Protein AF-A0A6H0D0R3-F1 (afdb_monomer_lite)

pLDDT: mean 87.48, std 10.13, range [51.44, 95.56]

Sequence (111 aa):
MDLAFAIPLFLLEAGWLALDAVYGYGLDVWAAQGEQWEIDAASLAYMGRLRTLLITVLVLAVLAAVSRARWTVIAHLLVALLAGGALMATQHDWDRSHAPPPGCVRYSANC

Structure (mmCIF, N/CA/C/O backbone):
data_AF-A0A6H0D0R3-F1
#
_entry.id   AF-A0A6H0D0R3-F1
#
loop_
_atom_site.group_PDB
_atom_site.id
_atom_site.type_symbol
_atom_site.label_atom_id
_atom_site.label_alt_id
_atom_site.label_comp_id
_atom_site.label_asym_id
_atom_site.label_entity_id
_atom_site.label_seq_id
_atom_site.pdbx_PDB_ins_code
_atom_site.Cartn_x
_atom_site.Cartn_y
_atom_site.Cartn_z
_atom_site.occupancy
_atom_site.B_iso_or_equiv
_atom_site.auth_seq_id
_atom_site.auth_comp_id
_atom_site.auth_asym_id
_atom_site.auth_atom_id
_atom_site.pdbx_PDB_model_num
ATOM 1 N N . MET A 1 1 ? -12.429 -6.251 24.375 1.00 62.81 1 MET A N 1
ATOM 2 C CA . MET A 1 1 ? -11.598 -7.363 23.859 1.00 62.81 1 MET A CA 1
ATOM 3 C C . MET A 1 1 ? -11.369 -7.227 22.345 1.00 62.81 1 MET A C 1
ATOM 5 O O . MET A 1 1 ? -11.226 -8.224 21.661 1.00 62.81 1 MET A O 1
ATOM 9 N N . ASP A 1 2 ? -11.287 -6.007 21.803 1.00 78.69 2 ASP A N 1
ATOM 10 C CA . ASP A 1 2 ? -11.013 -5.740 20.379 1.00 78.69 2 ASP A CA 1
ATOM 11 C C . ASP A 1 2 ? -9.513 -5.567 20.087 1.00 78.69 2 ASP A C 1
ATOM 13 O O . ASP A 1 2 ? -9.053 -5.856 18.988 1.00 78.69 2 ASP A O 1
ATOM 17 N N . LEU A 1 3 ? -8.724 -5.188 21.098 1.00 79.56 3 LEU A N 1
ATOM 18 C CA . LEU A 1 3 ? -7.270 -5.035 20.983 1.00 79.56 3 LEU A CA 1
ATOM 19 C C . LEU A 1 3 ? -6.555 -6.336 20.569 1.00 79.56 3 LEU A C 1
ATOM 21 O O . LEU A 1 3 ? -5.616 -6.297 19.779 1.00 79.56 3 LEU A O 1
ATOM 25 N N . ALA A 1 4 ? -7.028 -7.485 21.065 1.00 86.69 4 ALA A N 1
ATOM 26 C CA . ALA A 1 4 ? -6.465 -8.797 20.741 1.00 86.69 4 ALA A CA 1
ATOM 27 C C . ALA A 1 4 ? -6.631 -9.168 19.259 1.00 86.69 4 ALA A C 1
ATOM 29 O O . ALA A 1 4 ? -5.829 -9.934 18.743 1.00 86.69 4 ALA A O 1
ATOM 30 N N . PHE A 1 5 ? -7.636 -8.606 18.580 1.00 83.00 5 PHE A N 1
ATOM 31 C CA . PHE A 1 5 ? -7.824 -8.751 17.136 1.00 83.00 5 PHE A CA 1
ATOM 32 C C . PHE A 1 5 ? -7.134 -7.630 16.354 1.00 83.00 5 PHE A C 1
ATOM 34 O O . PHE A 1 5 ? -6.593 -7.884 15.284 1.00 83.00 5 PHE A O 1
ATOM 41 N N . ALA A 1 6 ? -7.089 -6.410 16.898 1.00 84.31 6 ALA A N 1
ATOM 42 C CA . ALA A 1 6 ? -6.473 -5.257 16.243 1.00 84.31 6 ALA A CA 1
ATOM 43 C C . ALA A 1 6 ? -4.977 -5.463 15.951 1.00 84.31 6 ALA A C 1
ATOM 45 O O . ALA A 1 6 ? -4.525 -5.147 14.856 1.00 84.31 6 ALA A O 1
ATOM 46 N N . ILE A 1 7 ? -4.220 -6.017 16.906 1.00 86.69 7 ILE A N 1
ATOM 47 C CA . ILE A 1 7 ? -2.778 -6.266 16.745 1.00 86.69 7 ILE A CA 1
ATOM 48 C C . ILE A 1 7 ? -2.486 -7.271 15.615 1.00 86.69 7 ILE A C 1
ATOM 50 O O . ILE A 1 7 ? -1.730 -6.920 14.710 1.00 86.69 7 ILE A O 1
ATOM 54 N N . PRO A 1 8 ? -3.047 -8.498 15.608 1.00 90.31 8 PRO A N 1
ATOM 55 C CA . PRO A 1 8 ? -2.775 -9.448 14.535 1.00 90.31 8 PRO A CA 1
ATOM 56 C C . PRO A 1 8 ? -3.311 -8.975 13.183 1.00 90.31 8 PRO A C 1
ATOM 58 O O . PRO A 1 8 ? -2.641 -9.211 12.185 1.00 90.31 8 PRO A O 1
ATOM 61 N N . LEU A 1 9 ? -4.452 -8.272 13.131 1.00 88.06 9 LEU A N 1
ATOM 62 C CA . LEU A 1 9 ? -4.948 -7.666 11.886 1.00 88.06 9 LEU A CA 1
ATOM 63 C C . LEU A 1 9 ? -3.966 -6.631 11.340 1.00 88.06 9 LEU A C 1
ATOM 65 O O . LEU A 1 9 ? -3.592 -6.707 10.176 1.00 88.06 9 LEU A O 1
ATOM 69 N N . PHE A 1 10 ? -3.491 -5.723 12.194 1.00 89.19 10 PHE A N 1
ATOM 70 C CA . PHE A 1 10 ? -2.492 -4.733 11.808 1.00 89.19 10 PHE A CA 1
ATOM 71 C C . PHE A 1 10 ? -1.222 -5.394 11.261 1.00 89.19 10 PHE A C 1
ATOM 73 O O . PHE A 1 10 ? -0.738 -5.017 10.197 1.00 89.19 10 PHE A O 1
ATOM 80 N N . LEU A 1 11 ? -0.692 -6.398 11.967 1.00 92.94 11 LEU A N 1
ATOM 81 C CA . LEU A 1 11 ? 0.516 -7.110 11.546 1.00 92.94 11 LEU A CA 1
ATOM 82 C C . LEU A 1 11 ? 0.309 -7.889 10.245 1.00 92.94 11 LEU A C 1
ATOM 84 O O . LEU A 1 11 ? 1.210 -7.912 9.411 1.00 92.94 11 LEU A O 1
ATOM 88 N N . LEU A 1 12 ? -0.858 -8.508 10.062 1.0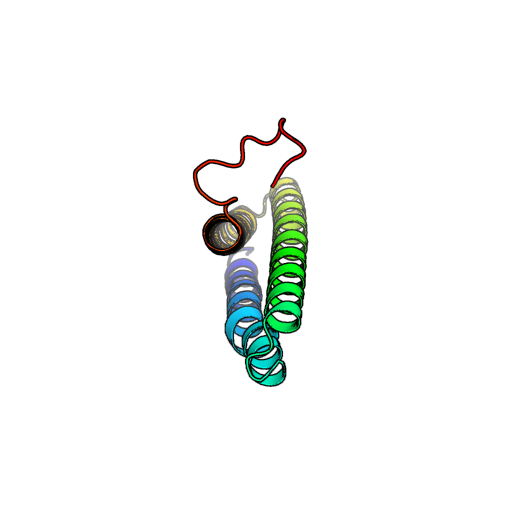0 93.06 12 LEU A N 1
ATOM 89 C CA . LEU A 1 12 ? -1.201 -9.228 8.840 1.00 93.06 12 LEU A CA 1
ATOM 90 C C . LEU A 1 12 ? -1.269 -8.274 7.643 1.00 93.06 12 LEU A C 1
ATOM 92 O O . LEU A 1 12 ? -0.660 -8.548 6.615 1.00 93.06 12 LEU A O 1
ATOM 96 N N . GLU A 1 13 ? -1.970 -7.147 7.780 1.00 89.56 13 GLU A N 1
ATOM 97 C CA . GLU A 1 13 ? -2.136 -6.166 6.704 1.00 89.56 13 GLU A CA 1
ATOM 98 C C . GLU A 1 13 ? -0.817 -5.454 6.367 1.00 89.56 13 GLU A C 1
ATOM 100 O O . GLU A 1 13 ? -0.437 -5.365 5.199 1.00 89.56 13 GLU A O 1
ATOM 105 N N . ALA A 1 14 ? -0.082 -4.987 7.382 1.00 88.25 14 ALA A N 1
ATOM 106 C CA . ALA A 1 14 ? 1.217 -4.346 7.187 1.00 88.25 14 ALA A CA 1
ATOM 107 C C . ALA A 1 14 ? 2.265 -5.334 6.652 1.00 88.25 14 ALA A C 1
ATOM 109 O O . ALA A 1 14 ?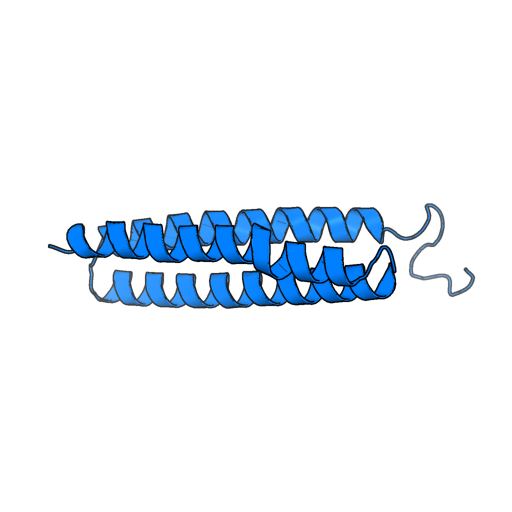 3.058 -4.990 5.776 1.00 88.25 14 ALA A O 1
ATOM 110 N N . GLY A 1 15 ? 2.248 -6.573 7.149 1.00 93.19 15 GLY A N 1
ATOM 111 C CA . GLY A 1 15 ? 3.097 -7.651 6.659 1.00 93.19 15 GLY A CA 1
ATOM 112 C C . GLY A 1 15 ? 2.801 -7.984 5.201 1.00 93.19 15 GLY A C 1
ATOM 113 O O . GLY A 1 15 ? 3.728 -8.074 4.404 1.00 93.19 15 GLY A O 1
ATOM 114 N N . TRP A 1 16 ? 1.524 -8.092 4.825 1.00 93.31 16 TRP A N 1
ATOM 115 C CA . TRP A 1 16 ? 1.119 -8.301 3.436 1.00 93.31 16 TRP A CA 1
ATOM 116 C C . TRP A 1 16 ? 1.600 -7.171 2.521 1.00 93.31 16 TRP A C 1
ATOM 118 O O . TRP A 1 16 ? 2.193 -7.452 1.485 1.00 93.31 16 TRP A O 1
ATOM 128 N N . LEU A 1 17 ? 1.419 -5.907 2.924 1.00 91.12 17 LEU A N 1
ATOM 129 C CA . LEU A 1 17 ? 1.933 -4.747 2.187 1.00 91.12 17 LEU A CA 1
ATOM 130 C C . LEU A 1 17 ? 3.446 -4.834 1.957 1.00 91.12 17 LEU A C 1
ATOM 132 O O . LEU A 1 17 ? 3.916 -4.626 0.841 1.00 91.12 17 LEU A O 1
ATOM 136 N N . ALA A 1 18 ? 4.207 -5.159 3.002 1.00 91.81 18 ALA A N 1
ATOM 137 C CA . ALA A 1 18 ? 5.655 -5.291 2.900 1.00 91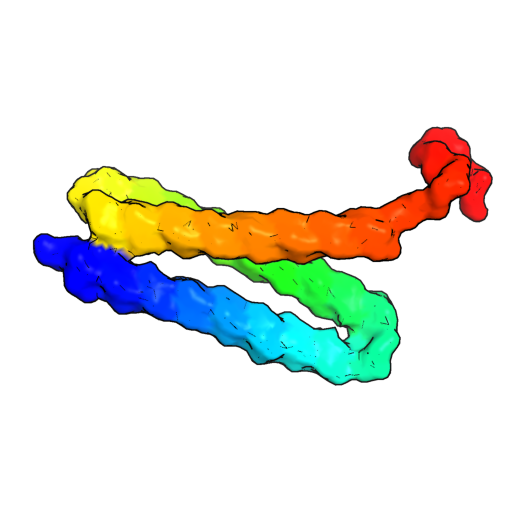.81 18 ALA A CA 1
ATOM 138 C C . ALA A 1 18 ? 6.064 -6.454 1.980 1.00 91.81 18 ALA A C 1
ATOM 140 O O . ALA A 1 18 ? 6.985 -6.312 1.177 1.00 91.81 18 ALA A O 1
ATOM 141 N N . LEU A 1 19 ? 5.373 -7.594 2.072 1.00 93.31 19 LEU A N 1
ATOM 142 C CA . LEU A 1 19 ? 5.639 -8.756 1.228 1.00 93.31 19 LEU A CA 1
ATOM 143 C C . LEU A 1 19 ? 5.289 -8.493 -0.241 1.00 93.31 19 LEU A C 1
ATOM 145 O O . LEU A 1 19 ? 6.080 -8.852 -1.106 1.00 93.31 19 LEU A O 1
ATOM 149 N N . ASP A 1 20 ? 4.161 -7.844 -0.537 1.00 92.44 20 ASP A N 1
ATOM 150 C CA . ASP A 1 20 ? 3.790 -7.487 -1.914 1.00 92.44 20 ASP A CA 1
ATOM 151 C C . ASP A 1 20 ? 4.783 -6.486 -2.518 1.00 92.44 20 ASP A C 1
ATOM 153 O O . ASP A 1 20 ? 5.175 -6.636 -3.672 1.00 92.44 20 ASP A O 1
ATOM 157 N N . ALA A 1 21 ? 5.266 -5.520 -1.732 1.00 90.00 21 ALA A N 1
ATOM 158 C CA . ALA A 1 21 ? 6.276 -4.569 -2.185 1.00 90.00 21 ALA A CA 1
ATOM 159 C C . ALA A 1 21 ? 7.619 -5.249 -2.509 1.00 90.00 21 ALA A C 1
ATOM 161 O O . ALA A 1 21 ? 8.203 -5.013 -3.566 1.00 90.00 21 ALA A O 1
ATOM 162 N N . VAL A 1 22 ? 8.122 -6.091 -1.599 1.00 92.19 22 VAL A N 1
ATOM 163 C CA . VAL A 1 22 ? 9.454 -6.705 -1.732 1.00 92.19 22 VAL A CA 1
ATOM 164 C C . VAL A 1 22 ? 9.444 -7.870 -2.713 1.00 92.19 22 VAL A C 1
ATOM 166 O O . VAL A 1 22 ? 10.341 -7.977 -3.543 1.00 92.19 22 VAL A O 1
ATOM 169 N N . TYR A 1 23 ? 8.453 -8.752 -2.610 1.00 91.44 23 TYR A N 1
ATOM 170 C CA . TYR A 1 23 ? 8.401 -9.977 -3.399 1.00 91.44 23 TYR A CA 1
ATOM 171 C C . TYR A 1 23 ? 7.487 -9.848 -4.606 1.00 91.44 23 TYR A C 1
ATOM 173 O O . TYR A 1 23 ? 7.899 -10.247 -5.680 1.00 91.44 23 TYR A O 1
ATOM 181 N N . GLY A 1 24 ? 6.282 -9.293 -4.476 1.00 90.19 24 GLY A N 1
ATOM 182 C CA . GLY A 1 24 ? 5.371 -9.161 -5.619 1.00 90.19 24 GLY A CA 1
ATOM 183 C C . GLY A 1 24 ? 5.958 -8.237 -6.683 1.00 90.19 24 GLY A C 1
ATOM 184 O O . GLY A 1 24 ? 6.425 -8.679 -7.728 1.00 90.19 24 GLY A O 1
ATOM 185 N N . TYR A 1 25 ? 6.014 -6.947 -6.365 1.00 91.31 25 TYR A N 1
ATOM 186 C CA . TYR A 1 25 ? 6.577 -5.940 -7.259 1.00 91.31 25 TYR A CA 1
ATOM 187 C C . TYR A 1 25 ? 8.064 -6.182 -7.552 1.00 91.31 25 TYR A C 1
ATOM 189 O O . TYR A 1 25 ? 8.494 -6.072 -8.697 1.00 91.31 25 TYR A O 1
ATOM 197 N N . GLY A 1 26 ? 8.852 -6.563 -6.542 1.00 91.00 26 GLY A N 1
ATOM 198 C CA . GLY A 1 26 ? 10.276 -6.834 -6.736 1.00 91.00 26 GLY A CA 1
ATOM 199 C C . GLY A 1 26 ? 10.556 -7.972 -7.722 1.00 91.00 26 GLY A C 1
ATOM 200 O O . GLY A 1 26 ? 11.449 -7.829 -8.556 1.00 91.00 26 GLY A O 1
ATOM 201 N N . LEU A 1 27 ? 9.799 -9.078 -7.671 1.00 93.75 27 LEU A N 1
ATOM 202 C CA . LEU A 1 27 ? 9.962 -10.177 -8.629 1.00 93.75 27 LEU A CA 1
ATOM 203 C C . LEU A 1 27 ? 9.480 -9.789 -10.027 1.00 93.75 27 LEU A C 1
ATOM 205 O O . LEU A 1 27 ? 10.155 -10.149 -10.987 1.00 93.75 27 LEU A O 1
ATOM 209 N N . ASP A 1 28 ? 8.385 -9.031 -10.143 1.00 92.44 28 ASP A N 1
ATOM 210 C CA . ASP A 1 28 ? 7.894 -8.527 -11.434 1.00 92.44 28 ASP A CA 1
ATOM 211 C C . ASP A 1 28 ? 8.965 -7.649 -12.122 1.00 92.44 28 ASP A C 1
ATOM 213 O O . ASP A 1 28 ? 9.271 -7.828 -13.299 1.00 92.44 28 ASP A O 1
ATOM 217 N N . VAL A 1 29 ? 9.623 -6.758 -11.369 1.00 91.94 29 VAL A N 1
ATOM 218 C CA . VAL A 1 29 ? 10.714 -5.905 -11.882 1.00 91.94 29 VAL A CA 1
ATOM 219 C C . VAL A 1 29 ? 11.971 -6.711 -12.225 1.00 91.94 29 VAL A C 1
ATOM 221 O O . VAL A 1 29 ? 12.627 -6.435 -13.228 1.00 91.94 29 VAL A O 1
ATOM 224 N N . TRP A 1 30 ? 12.324 -7.715 -11.416 1.00 92.06 30 TRP A N 1
ATOM 225 C CA . TRP A 1 30 ? 13.437 -8.619 -11.727 1.00 92.06 30 TRP A CA 1
ATOM 226 C C . TRP A 1 30 ? 13.174 -9.436 -12.998 1.00 92.06 30 TRP A C 1
ATOM 228 O O . TRP A 1 30 ? 14.088 -9.627 -13.802 1.00 92.06 30 TRP A O 1
ATOM 238 N N . ALA A 1 31 ? 11.939 -9.908 -13.183 1.00 92.25 31 ALA A N 1
ATOM 239 C CA . ALA A 1 31 ? 11.526 -10.697 -14.339 1.00 92.25 31 ALA A CA 1
ATOM 240 C C . ALA A 1 31 ? 11.565 -9.890 -15.642 1.00 92.25 31 ALA A C 1
ATOM 242 O O . ALA A 1 31 ? 11.933 -10.450 -16.674 1.00 92.25 31 ALA A O 1
ATOM 243 N N . ALA A 1 32 ? 11.296 -8.583 -15.567 1.00 91.44 32 ALA A N 1
ATOM 244 C CA . ALA A 1 32 ? 11.384 -7.664 -16.697 1.00 91.44 32 ALA A CA 1
ATOM 245 C C . ALA A 1 32 ? 12.810 -7.504 -17.263 1.00 91.44 32 ALA A C 1
ATOM 247 O O . ALA A 1 32 ? 12.986 -6.914 -18.321 1.00 91.44 32 ALA A O 1
ATOM 248 N N . GLN A 1 33 ? 13.856 -7.982 -16.570 1.00 91.69 33 GLN A N 1
ATOM 249 C CA . GLN A 1 33 ? 15.252 -7.991 -17.048 1.00 91.69 33 GLN A CA 1
ATOM 250 C C . GLN A 1 33 ? 15.781 -6.636 -17.578 1.00 91.69 33 GLN A C 1
ATOM 252 O O . GLN A 1 33 ? 16.723 -6.594 -18.368 1.00 91.69 33 GLN A O 1
ATOM 257 N N . GLY A 1 34 ? 15.218 -5.516 -17.113 1.00 89.31 34 GLY A N 1
ATOM 258 C CA . GLY A 1 34 ? 15.586 -4.165 -17.557 1.00 89.31 34 GLY A CA 1
ATOM 259 C C . GLY A 1 34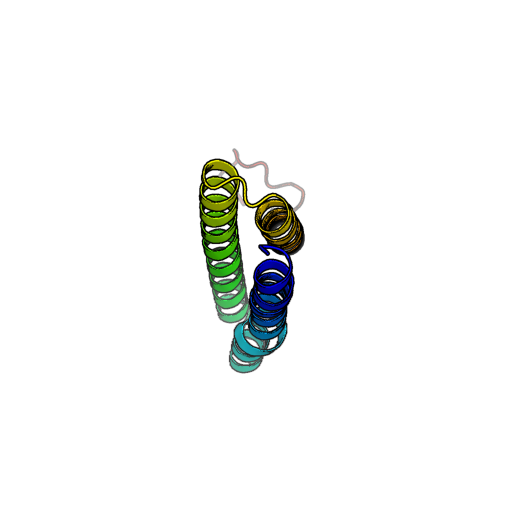 ? 14.764 -3.618 -18.730 1.00 89.31 34 GLY A C 1
ATOM 260 O O . GLY A 1 34 ? 15.048 -2.517 -19.199 1.00 89.31 34 GLY A O 1
ATOM 261 N N . GLU A 1 35 ? 13.755 -4.345 -19.209 1.00 92.94 35 GLU A N 1
ATOM 262 C CA . GLU A 1 35 ? 12.869 -3.899 -20.279 1.00 92.94 35 GLU A CA 1
ATOM 263 C C . GLU A 1 35 ? 11.833 -2.891 -19.747 1.00 92.94 35 GLU A C 1
ATOM 265 O O . GLU A 1 35 ? 10.951 -3.216 -18.951 1.00 92.94 35 GLU A O 1
ATOM 270 N N . GLN A 1 36 ? 11.963 -1.629 -20.174 1.00 88.19 36 GLN A N 1
ATOM 271 C CA . GLN A 1 36 ? 11.277 -0.499 -19.535 1.00 88.19 36 GLN A CA 1
ATOM 272 C C . GLN A 1 36 ? 9.747 -0.604 -19.577 1.00 88.19 36 GLN A C 1
ATOM 274 O O . GLN A 1 36 ? 9.101 -0.347 -18.569 1.00 88.19 36 GLN A O 1
ATOM 279 N N . TRP A 1 37 ? 9.155 -1.026 -20.700 1.00 89.38 37 TRP A N 1
ATOM 280 C CA . TRP A 1 37 ? 7.693 -1.124 -20.805 1.00 89.38 37 TRP A CA 1
ATOM 281 C C . TRP A 1 37 ? 7.104 -2.204 -19.884 1.00 89.38 37 TRP A C 1
ATOM 283 O O . TRP A 1 37 ? 5.958 -2.084 -19.449 1.00 89.38 37 TRP A O 1
ATOM 293 N N . GLU A 1 38 ? 7.874 -3.250 -19.574 1.00 90.38 38 GLU A N 1
ATOM 294 C CA . GLU A 1 38 ? 7.453 -4.326 -18.677 1.00 90.38 38 GLU A CA 1
ATOM 295 C C . GLU A 1 38 ? 7.600 -3.895 -17.208 1.00 90.38 38 GLU A C 1
ATOM 297 O O . GLU A 1 38 ? 6.696 -4.128 -16.404 1.00 90.38 38 GLU A O 1
ATOM 302 N N . ILE A 1 39 ? 8.661 -3.146 -16.877 1.00 90.75 39 ILE A N 1
ATOM 303 C CA . ILE A 1 39 ? 8.816 -2.465 -15.577 1.00 90.75 39 ILE A CA 1
ATOM 304 C C . ILE A 1 39 ? 7.663 -1.479 -15.344 1.00 90.75 39 ILE A C 1
ATOM 306 O O . ILE A 1 39 ? 7.069 -1.432 -14.262 1.00 90.75 39 ILE A O 1
ATOM 310 N N . ASP A 1 40 ? 7.303 -0.719 -16.374 1.00 91.44 40 ASP A N 1
ATOM 311 C CA . ASP A 1 40 ? 6.218 0.248 -16.316 1.00 91.44 40 ASP A CA 1
ATOM 312 C C . ASP A 1 40 ? 4.869 -0.447 -16.064 1.00 91.44 40 ASP A C 1
ATOM 314 O O . ASP A 1 40 ? 4.103 -0.036 -15.184 1.00 91.44 40 ASP A O 1
ATOM 318 N N . ALA A 1 41 ? 4.603 -1.562 -16.752 1.00 92.62 41 ALA A N 1
ATOM 319 C CA . ALA A 1 41 ? 3.423 -2.390 -16.518 1.00 92.62 41 ALA A CA 1
ATOM 320 C C . ALA A 1 41 ? 3.384 -2.970 -15.091 1.00 92.62 41 ALA A C 1
ATOM 322 O O . ALA A 1 41 ? 2.330 -2.938 -14.444 1.00 92.62 41 ALA A O 1
ATOM 323 N N . ALA A 1 42 ? 4.522 -3.441 -14.571 1.00 92.56 42 ALA A N 1
ATOM 324 C CA . ALA A 1 42 ? 4.644 -3.932 -13.200 1.00 92.56 42 ALA A CA 1
ATOM 325 C C . ALA A 1 42 ? 4.331 -2.836 -12.168 1.00 92.56 42 ALA A C 1
ATOM 327 O O . ALA A 1 42 ? 3.596 -3.072 -11.205 1.00 92.56 42 ALA A O 1
ATOM 328 N N . SER A 1 43 ? 4.822 -1.612 -12.388 1.00 91.12 43 SER A N 1
ATOM 329 C CA . SER A 1 43 ? 4.562 -0.478 -11.493 1.00 91.12 43 SER A CA 1
ATOM 330 C C . SER A 1 43 ? 3.083 -0.070 -11.480 1.00 91.12 43 SER A C 1
ATOM 332 O O . SER A 1 43 ? 2.509 0.157 -10.412 1.00 91.12 43 SER A O 1
ATOM 334 N N . LEU A 1 44 ? 2.420 -0.073 -12.642 1.00 93.12 44 LEU A N 1
ATOM 335 C CA . LEU A 1 44 ? 0.983 0.181 -12.767 1.00 93.12 44 LEU A CA 1
ATOM 336 C C . LEU A 1 44 ? 0.151 -0.900 -12.073 1.00 93.12 44 LEU A C 1
ATOM 338 O O . LEU A 1 44 ? -0.807 -0.582 -11.361 1.00 93.12 44 LEU A O 1
ATOM 342 N N . ALA A 1 45 ? 0.531 -2.170 -12.226 1.00 94.06 45 ALA A N 1
ATOM 343 C CA . ALA A 1 45 ? -0.119 -3.279 -11.537 1.00 94.06 45 ALA A CA 1
ATOM 344 C C . ALA A 1 45 ? 0.025 -3.156 -10.011 1.00 94.06 45 ALA A C 1
ATOM 346 O O . ALA A 1 45 ? -0.962 -3.309 -9.285 1.00 94.06 45 ALA A O 1
ATOM 347 N N . TYR A 1 46 ? 1.219 -2.812 -9.524 1.00 92.94 46 TYR A N 1
ATOM 348 C CA . TYR A 1 46 ? 1.482 -2.587 -8.104 1.00 92.94 46 TYR A CA 1
ATOM 349 C C . TYR A 1 46 ? 0.679 -1.404 -7.538 1.00 92.94 46 TYR A C 1
ATOM 351 O O . TYR A 1 46 ? -0.005 -1.556 -6.523 1.00 92.94 46 TYR A O 1
ATOM 359 N N . MET A 1 47 ? 0.646 -0.257 -8.228 1.00 94.00 47 MET A N 1
ATOM 360 C CA . MET A 1 47 ? -0.209 0.881 -7.854 1.00 94.00 47 MET A CA 1
ATOM 361 C C . MET A 1 47 ? -1.697 0.488 -7.804 1.00 94.00 47 MET A C 1
ATOM 363 O O . MET A 1 47 ? -2.425 0.886 -6.890 1.00 94.00 47 MET A O 1
ATOM 367 N N . GLY A 1 48 ? -2.157 -0.340 -8.748 1.00 94.44 48 GLY A N 1
ATOM 368 C CA . GLY A 1 48 ? -3.513 -0.894 -8.755 1.00 94.44 48 GLY A CA 1
ATOM 369 C C . GLY A 1 48 ? -3.818 -1.772 -7.534 1.00 94.44 48 GLY A C 1
ATOM 370 O O . GLY A 1 48 ? -4.883 -1.629 -6.917 1.00 94.44 48 GLY A O 1
ATOM 371 N N . ARG A 1 49 ? -2.878 -2.639 -7.133 1.00 93.50 49 ARG A N 1
ATOM 372 C CA . ARG A 1 49 ? -2.991 -3.462 -5.916 1.00 93.50 49 ARG A CA 1
ATOM 373 C C . ARG A 1 49 ? -3.022 -2.604 -4.653 1.00 93.50 49 ARG A C 1
ATOM 375 O O . ARG A 1 49 ? -3.936 -2.771 -3.843 1.00 93.50 49 ARG A O 1
ATOM 382 N N . LEU A 1 50 ? -2.117 -1.629 -4.525 1.00 94.00 50 LEU A N 1
ATOM 383 C CA . LEU A 1 50 ? -2.095 -0.676 -3.408 1.00 94.00 50 LEU A CA 1
ATOM 384 C C . LEU A 1 50 ? -3.416 0.087 -3.278 1.00 94.00 50 LEU A C 1
ATOM 386 O O . LEU A 1 50 ? -3.963 0.207 -2.181 1.00 94.00 50 LEU A O 1
ATOM 390 N N . ARG A 1 51 ? -3.975 0.558 -4.399 1.00 94.81 51 ARG A N 1
ATOM 391 C CA . ARG A 1 51 ? -5.271 1.245 -4.416 1.00 94.81 51 ARG A CA 1
ATOM 392 C C . ARG A 1 51 ? -6.411 0.334 -3.962 1.00 94.81 51 ARG A C 1
ATOM 394 O O . ARG A 1 51 ? -7.263 0.762 -3.186 1.00 94.81 51 ARG A O 1
ATOM 401 N N . THR A 1 52 ? -6.429 -0.911 -4.432 1.00 94.44 52 THR A N 1
ATOM 402 C CA . THR A 1 52 ? -7.449 -1.903 -4.055 1.00 94.44 52 THR A CA 1
ATOM 403 C C . THR A 1 52 ? -7.382 -2.221 -2.562 1.00 94.44 52 THR A C 1
ATOM 405 O O . THR A 1 52 ? -8.412 -2.243 -1.883 1.00 94.44 52 THR A O 1
ATOM 408 N N . LEU A 1 53 ? -6.172 -2.395 -2.028 1.00 91.31 53 LEU A N 1
ATOM 409 C CA . LEU A 1 53 ? -5.944 -2.611 -0.603 1.00 91.31 53 LEU A CA 1
ATOM 410 C C . LEU A 1 53 ? -6.382 -1.399 0.222 1.00 91.31 53 LEU A C 1
ATOM 412 O O . LEU A 1 53 ? -7.125 -1.569 1.183 1.00 91.31 53 LEU A O 1
ATOM 416 N N . LEU A 1 54 ? -6.010 -0.180 -0.180 1.00 92.38 54 LEU A N 1
ATOM 417 C CA . LEU A 1 54 ? -6.426 1.048 0.500 1.00 92.38 54 LEU A CA 1
ATOM 418 C C . LEU A 1 54 ? -7.954 1.150 0.604 1.00 92.38 54 LEU A C 1
ATOM 420 O O . LEU A 1 54 ? -8.482 1.401 1.686 1.00 92.38 54 LEU A O 1
ATOM 424 N N . ILE A 1 55 ? -8.672 0.914 -0.499 1.00 94.75 55 ILE A N 1
ATOM 425 C CA . ILE A 1 55 ? -10.142 0.917 -0.508 1.00 94.75 55 ILE A CA 1
ATOM 426 C C . ILE A 1 55 ? -10.685 -0.147 0.453 1.00 94.75 55 ILE A C 1
ATOM 428 O O . ILE A 1 55 ? -11.577 0.139 1.250 1.00 94.75 55 ILE A O 1
ATOM 432 N N . THR A 1 56 ? -10.126 -1.357 0.413 1.00 93.62 56 THR A N 1
ATOM 433 C CA . THR A 1 56 ? -10.557 -2.481 1.256 1.00 93.62 56 THR A CA 1
ATOM 434 C C . THR A 1 56 ? -10.388 -2.165 2.743 1.00 93.62 56 THR A C 1
ATOM 436 O O . THR A 1 56 ? -11.330 -2.314 3.520 1.00 93.62 56 THR A O 1
ATOM 439 N N . VAL A 1 57 ? -9.222 -1.651 3.139 1.00 92.12 57 VAL A N 1
ATOM 440 C CA . VAL A 1 57 ? -8.909 -1.291 4.530 1.00 92.12 57 VAL A CA 1
ATOM 441 C C . VAL A 1 57 ? -9.796 -0.145 5.022 1.00 92.12 57 VAL A C 1
ATOM 443 O O . VAL A 1 57 ? -10.264 -0.176 6.158 1.00 92.12 57 VAL A O 1
ATOM 446 N N . LEU A 1 58 ? -10.107 0.840 4.174 1.00 93.69 58 LEU A N 1
ATOM 447 C CA . LEU A 1 58 ? -11.052 1.904 4.527 1.00 93.69 58 LEU A CA 1
ATOM 448 C C . LEU A 1 58 ? -12.467 1.360 4.766 1.00 93.69 58 LEU A C 1
ATOM 450 O O . LEU A 1 58 ? -13.124 1.771 5.723 1.00 93.69 58 LEU A O 1
ATOM 454 N N . VAL A 1 59 ? -12.929 0.407 3.952 1.00 94.69 59 VAL A N 1
ATOM 455 C CA . VAL A 1 59 ? -14.219 -0.268 4.175 1.00 94.69 59 VAL A CA 1
ATOM 456 C C . VAL A 1 59 ? -14.214 -1.018 5.510 1.00 94.69 59 VAL A C 1
ATOM 458 O O . VAL A 1 59 ? -15.160 -0.882 6.289 1.00 94.69 59 VAL A O 1
ATOM 461 N N . LEU A 1 60 ? -13.140 -1.750 5.824 1.00 90.31 60 LEU A N 1
ATOM 462 C CA . LEU A 1 60 ? -12.994 -2.437 7.111 1.00 90.31 60 LEU A CA 1
ATOM 463 C C . LEU A 1 60 ? -12.957 -1.457 8.291 1.00 90.31 60 LEU A C 1
ATOM 465 O O . LEU A 1 60 ? -13.597 -1.708 9.311 1.00 90.31 60 LEU A O 1
ATOM 469 N N . ALA A 1 61 ? -12.292 -0.309 8.144 1.00 90.81 61 ALA A N 1
ATOM 470 C CA . ALA A 1 61 ? -12.283 0.748 9.152 1.00 90.81 61 ALA A CA 1
ATOM 471 C C . ALA A 1 61 ? -13.695 1.291 9.428 1.00 90.81 61 ALA A C 1
ATOM 473 O O . ALA A 1 61 ? -14.067 1.485 10.586 1.00 90.81 61 ALA A O 1
ATOM 474 N N . VAL A 1 62 ? -14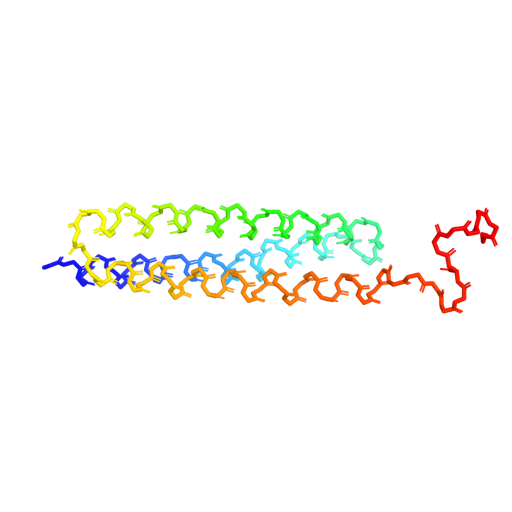.510 1.491 8.385 1.00 91.88 62 VAL A N 1
ATOM 475 C CA . VAL A 1 62 ? -15.912 1.917 8.528 1.00 91.88 62 VAL A CA 1
ATOM 476 C C . VAL A 1 62 ? -16.737 0.846 9.243 1.00 91.88 62 VAL A C 1
ATOM 478 O O . VAL A 1 62 ? -17.471 1.167 10.179 1.00 91.88 62 VAL A O 1
ATOM 481 N N . LEU A 1 63 ? -16.589 -0.427 8.870 1.00 90.25 63 LEU A N 1
ATOM 482 C CA . LEU A 1 63 ? -17.277 -1.538 9.538 1.00 90.25 63 LEU A CA 1
ATOM 483 C C . LEU A 1 63 ? -16.889 -1.640 11.022 1.00 90.25 63 LEU A C 1
ATOM 485 O O . LEU A 1 63 ? -17.758 -1.794 11.883 1.00 90.25 63 LEU A O 1
ATOM 489 N N . ALA A 1 64 ? -15.601 -1.486 11.334 1.00 88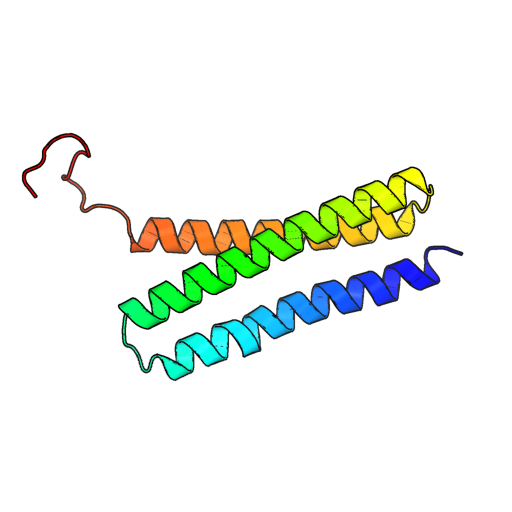.19 64 ALA A N 1
ATOM 490 C CA . ALA A 1 64 ? -15.083 -1.441 12.698 1.00 88.19 64 ALA A CA 1
ATOM 491 C C . ALA A 1 64 ? -15.623 -0.241 13.500 1.00 88.19 64 ALA A C 1
ATOM 493 O O . ALA A 1 64 ? -15.899 -0.350 14.699 1.00 88.19 64 ALA A O 1
ATOM 494 N N . ALA A 1 65 ? -15.810 0.909 12.849 1.00 86.75 65 ALA A N 1
ATOM 495 C CA . ALA A 1 65 ? -16.383 2.093 13.479 1.00 86.75 65 ALA A CA 1
ATOM 496 C C . ALA A 1 65 ? -17.862 1.877 13.826 1.00 86.75 65 ALA A C 1
ATOM 498 O O . ALA A 1 65 ? -18.281 2.177 14.947 1.00 86.75 65 ALA A O 1
ATOM 499 N N . VAL A 1 66 ? -18.635 1.281 12.910 1.00 92.38 66 VAL A N 1
ATOM 500 C CA . VAL A 1 66 ? -20.043 0.914 13.141 1.00 92.38 66 VAL A CA 1
ATOM 501 C C . VAL A 1 66 ? -20.168 -0.097 14.285 1.00 92.38 66 VAL A C 1
ATOM 503 O O . VAL A 1 66 ? -21.057 0.035 15.127 1.00 92.38 66 VAL A O 1
ATOM 506 N N . SER A 1 67 ? -19.244 -1.058 14.385 1.00 87.19 67 SER A N 1
ATOM 507 C CA . SER A 1 67 ? -19.215 -2.047 15.471 1.00 87.19 67 SER A CA 1
ATOM 508 C C . SER A 1 67 ? -18.650 -1.515 16.799 1.00 87.19 67 SER A C 1
ATOM 510 O O . SER A 1 67 ? -18.589 -2.255 17.781 1.00 87.19 67 SER A O 1
ATOM 512 N N . ARG A 1 68 ? -18.274 -0.227 16.866 1.00 86.38 68 ARG A N 1
ATOM 513 C CA . ARG A 1 68 ? -17.653 0.437 18.031 1.00 86.38 68 ARG A CA 1
ATOM 514 C C . ARG A 1 68 ? -16.339 -0.213 18.493 1.00 86.38 68 ARG A C 1
ATOM 516 O O . ARG A 1 68 ? -15.941 -0.063 19.652 1.00 86.38 68 ARG A O 1
ATOM 523 N N . ALA A 1 69 ? -15.626 -0.888 17.596 1.00 86.25 69 ALA A N 1
ATOM 524 C CA . ALA A 1 69 ? -14.342 -1.524 17.870 1.00 86.25 69 ALA A CA 1
ATOM 525 C C . ALA A 1 69 ? -13.185 -0.522 17.686 1.00 86.25 69 ALA A C 1
ATOM 527 O O . ALA A 1 69 ? -12.422 -0.558 16.718 1.00 86.25 69 ALA A O 1
ATOM 528 N N . ARG A 1 70 ? -13.076 0.423 18.628 1.00 88.31 70 ARG A N 1
ATOM 529 C CA . ARG A 1 70 ? -12.177 1.590 18.543 1.00 88.31 70 ARG A CA 1
ATOM 530 C C . ARG A 1 70 ? -10.714 1.260 18.217 1.00 88.31 70 ARG A C 1
ATOM 532 O O . ARG A 1 70 ? -10.094 2.017 17.477 1.00 88.31 70 ARG A O 1
ATOM 539 N N . TRP A 1 71 ? -10.156 0.156 18.721 1.00 87.94 71 TRP A N 1
ATOM 540 C CA . TRP A 1 71 ? -8.756 -0.190 18.455 1.00 87.94 71 TRP A CA 1
ATOM 541 C C . TRP A 1 71 ? -8.559 -0.769 17.056 1.00 87.94 71 TRP A C 1
ATOM 543 O O . TRP A 1 71 ? -7.553 -0.478 16.418 1.00 87.94 71 TRP A O 1
ATOM 553 N N . THR A 1 72 ? -9.534 -1.523 16.544 1.00 88.25 72 THR A N 1
ATOM 554 C CA . THR A 1 72 ? -9.491 -2.021 15.158 1.00 88.25 72 THR A CA 1
ATOM 555 C C . THR A 1 72 ? -9.638 -0.894 14.137 1.00 88.25 72 THR A C 1
ATOM 557 O O . THR A 1 72 ? -8.974 -0.921 13.107 1.00 88.25 72 THR A O 1
ATOM 560 N N . VAL A 1 73 ? -10.407 0.157 14.457 1.00 89.31 73 VAL A N 1
ATOM 561 C CA . VAL A 1 73 ? -10.460 1.374 13.629 1.00 89.31 73 VAL A CA 1
ATOM 562 C C . VAL A 1 73 ? -9.078 2.013 13.533 1.00 89.31 73 VAL A C 1
ATOM 564 O O . VAL A 1 73 ? -8.612 2.287 12.433 1.00 89.31 73 VAL A O 1
ATOM 567 N N . ILE A 1 74 ? -8.399 2.217 14.668 1.00 91.06 74 ILE A N 1
ATOM 568 C CA . ILE A 1 74 ? -7.051 2.808 14.686 1.00 91.06 74 ILE A CA 1
ATOM 569 C C . ILE A 1 74 ? -6.073 1.944 13.880 1.00 91.06 74 ILE A C 1
ATOM 571 O O . ILE A 1 74 ? -5.316 2.486 13.080 1.00 91.06 74 ILE A O 1
ATOM 575 N N . ALA A 1 75 ? -6.116 0.619 14.046 1.00 90.81 75 ALA A N 1
ATOM 576 C CA . ALA A 1 75 ? -5.277 -0.307 13.287 1.00 90.81 75 ALA A CA 1
ATOM 577 C C . ALA A 1 75 ? -5.463 -0.142 11.768 1.00 90.81 75 ALA A C 1
ATOM 579 O O . ALA A 1 75 ? -4.487 0.100 11.061 1.00 90.81 75 ALA A O 1
ATOM 580 N N . HIS A 1 76 ? -6.703 -0.179 11.276 1.00 92.06 76 HIS A N 1
ATOM 581 C CA . HIS A 1 76 ? -6.976 -0.012 9.847 1.00 92.06 76 HIS A CA 1
ATOM 582 C C . HIS A 1 76 ? -6.634 1.393 9.342 1.00 92.06 76 HIS A C 1
ATOM 584 O O . HIS A 1 76 ? -6.144 1.536 8.228 1.00 92.06 76 HIS A O 1
ATOM 590 N N . LEU A 1 77 ? -6.812 2.445 10.148 1.00 93.38 77 LEU A N 1
ATOM 591 C CA . LEU A 1 77 ? -6.386 3.794 9.759 1.00 93.38 77 LEU A CA 1
ATOM 592 C C . LEU A 1 77 ? -4.862 3.909 9.623 1.00 93.38 77 LEU A C 1
ATOM 594 O O . LEU A 1 77 ? -4.386 4.575 8.705 1.00 93.38 77 LEU A O 1
ATOM 598 N N . LEU A 1 78 ? -4.092 3.243 10.489 1.00 94.06 78 LEU A N 1
ATOM 599 C CA . LEU A 1 78 ? -2.634 3.187 10.360 1.00 94.06 78 LEU A CA 1
ATOM 600 C C . LEU A 1 78 ? -2.213 2.439 9.090 1.00 94.06 78 LEU A C 1
ATOM 602 O O . LEU A 1 78 ? -1.333 2.904 8.370 1.00 94.06 78 LEU A O 1
ATOM 606 N N . VAL A 1 79 ? -2.868 1.321 8.773 1.00 93.31 79 VAL A N 1
ATOM 607 C CA . VAL A 1 79 ? -2.621 0.577 7.526 1.00 93.31 79 VAL A CA 1
ATOM 608 C C . VAL A 1 79 ? -3.010 1.405 6.303 1.00 93.31 79 VAL A C 1
ATOM 610 O O . VAL A 1 79 ? -2.253 1.459 5.336 1.00 93.31 79 VAL A O 1
ATOM 613 N N . ALA A 1 80 ? -4.145 2.103 6.345 1.00 94.44 80 ALA A N 1
ATOM 614 C CA . ALA A 1 80 ? -4.574 2.995 5.275 1.00 94.44 80 ALA A CA 1
ATOM 615 C C . ALA A 1 80 ? -3.564 4.131 5.052 1.00 94.44 80 ALA A C 1
ATOM 617 O O . ALA A 1 80 ? -3.278 4.478 3.908 1.00 94.44 80 ALA A O 1
ATOM 618 N N . LEU A 1 81 ? -2.972 4.671 6.123 1.00 95.44 81 LEU A N 1
ATOM 619 C CA . LEU A 1 81 ? -1.906 5.666 6.019 1.00 95.44 81 LEU A CA 1
ATOM 620 C C . LEU A 1 81 ? -0.654 5.086 5.344 1.00 95.44 81 LEU A C 1
ATOM 622 O O . LEU A 1 81 ? -0.077 5.743 4.482 1.00 95.44 81 LEU A O 1
ATOM 626 N N . LEU A 1 82 ? -0.256 3.857 5.690 1.00 94.19 82 LEU A N 1
ATOM 627 C CA . LEU A 1 82 ? 0.878 3.173 5.058 1.00 94.19 82 LEU A CA 1
ATOM 628 C C . LEU A 1 82 ? 0.626 2.912 3.567 1.00 94.19 82 LEU A C 1
ATOM 630 O O . LEU A 1 82 ? 1.449 3.284 2.733 1.00 94.19 82 LEU A O 1
ATOM 634 N N . ALA A 1 83 ? -0.524 2.327 3.224 1.00 92.94 83 ALA A N 1
ATOM 635 C CA . ALA A 1 83 ? -0.904 2.042 1.842 1.00 92.94 83 ALA A CA 1
ATOM 636 C C . ALA A 1 83 ? -1.039 3.327 1.011 1.00 92.94 83 ALA A C 1
ATOM 638 O O . ALA A 1 83 ? -0.550 3.395 -0.114 1.00 92.94 83 ALA A O 1
ATOM 639 N N . GLY A 1 84 ? -1.662 4.365 1.579 1.00 92.62 84 GLY A N 1
ATOM 640 C CA . GLY A 1 84 ? -1.793 5.675 0.948 1.00 92.62 84 GLY A CA 1
ATOM 641 C C . GLY A 1 84 ? -0.445 6.365 0.744 1.00 92.62 84 GLY A C 1
ATOM 642 O O . GLY A 1 84 ? -0.198 6.904 -0.330 1.00 92.62 84 GLY A O 1
ATOM 643 N N . GLY A 1 85 ? 0.453 6.299 1.730 1.00 94.56 85 GLY A N 1
ATOM 644 C CA . GLY A 1 85 ? 1.814 6.823 1.617 1.00 94.56 85 GLY A CA 1
ATOM 645 C C . GLY A 1 85 ? 2.631 6.107 0.541 1.00 94.56 85 GLY A C 1
ATOM 646 O O . GLY A 1 85 ? 3.269 6.765 -0.278 1.00 94.56 85 GLY A O 1
ATOM 647 N N . ALA A 1 86 ? 2.561 4.774 0.487 1.00 92.50 86 ALA A N 1
ATOM 648 C CA . ALA A 1 86 ? 3.214 3.979 -0.552 1.00 92.50 86 ALA A CA 1
ATOM 649 C C . ALA A 1 86 ? 2.658 4.293 -1.951 1.00 92.50 86 ALA A C 1
ATOM 651 O O . ALA A 1 86 ? 3.423 4.481 -2.899 1.00 92.50 86 ALA A O 1
ATOM 652 N N . LEU A 1 87 ? 1.333 4.411 -2.077 1.00 94.31 87 LEU A N 1
ATOM 653 C CA . LEU A 1 87 ? 0.683 4.771 -3.336 1.00 94.31 87 LEU A CA 1
ATOM 654 C C . LEU A 1 87 ? 1.093 6.177 -3.788 1.00 94.31 87 LEU A C 1
ATOM 656 O O . LEU A 1 87 ? 1.414 6.383 -4.950 1.00 94.31 87 LEU A O 1
ATOM 660 N N . MET A 1 88 ? 1.136 7.140 -2.870 1.00 95.56 88 MET A N 1
ATOM 661 C CA . MET A 1 88 ? 1.531 8.507 -3.194 1.00 95.56 88 MET A CA 1
ATOM 662 C C . MET A 1 88 ? 3.009 8.599 -3.589 1.00 95.56 88 MET A C 1
ATOM 664 O O . MET A 1 88 ? 3.339 9.314 -4.530 1.00 95.56 88 MET A O 1
ATOM 668 N N . ALA A 1 89 ? 3.893 7.863 -2.911 1.00 93.00 89 ALA A N 1
ATOM 669 C CA . ALA A 1 89 ? 5.314 7.821 -3.245 1.00 93.00 89 ALA A CA 1
ATOM 670 C C . ALA A 1 89 ? 5.560 7.207 -4.632 1.00 93.00 89 ALA A C 1
ATOM 672 O O . ALA A 1 89 ? 6.282 7.786 -5.438 1.00 93.00 89 ALA A O 1
ATOM 673 N N . THR A 1 90 ? 4.920 6.071 -4.924 1.00 91.44 90 THR A N 1
ATOM 674 C CA . THR A 1 90 ? 5.031 5.392 -6.229 1.00 91.44 90 THR A CA 1
ATOM 675 C C . THR A 1 90 ? 4.435 6.220 -7.357 1.00 91.44 90 THR A C 1
ATOM 677 O O . THR A 1 90 ? 5.056 6.360 -8.405 1.00 91.44 90 THR A O 1
ATOM 680 N N . GLN A 1 91 ? 3.279 6.845 -7.128 1.00 91.88 91 GLN A N 1
ATOM 681 C CA . GLN A 1 91 ? 2.677 7.748 -8.100 1.00 91.88 91 GLN A CA 1
ATOM 682 C C . GLN A 1 91 ? 3.560 8.976 -8.356 1.00 91.88 91 GLN A C 1
ATOM 684 O O . GLN A 1 91 ? 3.723 9.388 -9.500 1.00 91.88 91 GLN A O 1
ATOM 689 N N . HIS A 1 92 ? 4.169 9.547 -7.314 1.00 91.69 92 HIS A N 1
ATOM 690 C CA . HIS A 1 92 ? 5.075 10.680 -7.476 1.00 91.69 92 HIS A CA 1
ATOM 691 C C . HIS A 1 92 ? 6.319 10.321 -8.303 1.00 91.69 92 HIS A C 1
ATOM 693 O O . HIS A 1 92 ? 6.751 11.112 -9.141 1.00 91.69 92 HIS A O 1
ATOM 699 N N . ASP A 1 93 ? 6.884 9.133 -8.082 1.00 89.56 93 ASP A N 1
ATOM 700 C CA . ASP A 1 93 ? 8.038 8.641 -8.838 1.00 89.56 93 ASP A CA 1
ATOM 701 C C . ASP A 1 93 ? 7.684 8.349 -10.306 1.00 89.56 93 ASP A C 1
ATOM 703 O O . ASP A 1 93 ? 8.419 8.727 -11.225 1.00 89.56 93 ASP A O 1
ATOM 707 N N . TRP A 1 94 ? 6.499 7.775 -10.532 1.00 89.00 94 TRP A N 1
ATOM 708 C CA . TRP A 1 94 ? 5.933 7.568 -11.862 1.00 89.00 94 TRP A CA 1
ATOM 709 C C . TRP A 1 94 ? 5.786 8.886 -12.627 1.00 89.00 94 TRP A C 1
ATOM 711 O O . TRP A 1 94 ? 6.305 9.014 -13.737 1.00 89.00 94 TRP A O 1
ATOM 721 N N . ASP A 1 95 ? 5.133 9.880 -12.017 1.00 90.62 95 ASP A N 1
ATOM 722 C CA . ASP A 1 95 ? 4.896 11.195 -12.620 1.00 90.62 95 ASP A CA 1
ATOM 723 C C . ASP A 1 95 ? 6.210 11.917 -12.943 1.00 90.62 95 ASP A C 1
ATOM 725 O O . ASP A 1 95 ? 6.308 12.626 -13.945 1.00 90.62 95 ASP A O 1
ATOM 729 N N . ARG A 1 96 ? 7.239 11.731 -12.107 1.00 88.44 96 ARG A N 1
ATOM 730 C CA . ARG A 1 96 ? 8.572 12.300 -12.324 1.00 88.44 96 ARG A CA 1
ATOM 731 C C . ARG A 1 96 ? 9.288 11.644 -13.505 1.00 88.44 96 ARG A C 1
ATOM 733 O O . ARG A 1 96 ? 9.896 12.353 -14.303 1.00 88.44 96 ARG A O 1
ATOM 740 N N . SER A 1 97 ? 9.221 10.320 -13.609 1.00 85.81 97 SER A N 1
ATOM 741 C CA . SER A 1 97 ? 9.882 9.546 -14.669 1.00 85.81 97 SER A CA 1
ATOM 742 C C . SER A 1 97 ? 9.181 9.681 -16.025 1.00 85.81 97 SER A C 1
ATOM 744 O O . SER A 1 97 ? 9.829 9.611 -17.064 1.00 85.81 97 SER A O 1
ATOM 746 N N . HIS A 1 98 ? 7.875 9.958 -16.011 1.00 85.38 98 HIS A N 1
ATOM 747 C CA . HIS A 1 98 ? 7.036 10.151 -17.197 1.00 85.38 98 HIS A CA 1
ATOM 748 C C . HIS A 1 98 ? 6.672 11.621 -17.448 1.00 85.38 98 HIS A C 1
ATOM 750 O O . HIS A 1 98 ? 5.731 11.920 -18.192 1.00 85.38 98 HIS A O 1
ATOM 756 N N . ALA A 1 99 ? 7.396 12.557 -16.829 1.00 81.44 99 ALA A N 1
ATOM 757 C CA . ALA A 1 99 ? 7.165 13.974 -17.047 1.00 81.44 99 ALA A CA 1
ATOM 758 C C . ALA A 1 99 ? 7.416 14.320 -18.529 1.00 81.44 99 ALA A C 1
ATOM 760 O O . ALA A 1 99 ? 8.461 13.954 -19.076 1.00 81.44 99 ALA A O 1
ATOM 761 N N . PRO A 1 100 ? 6.492 15.036 -19.200 1.00 73.81 100 PRO A N 1
ATOM 762 C CA . PRO A 1 100 ? 6.715 15.465 -20.572 1.00 73.81 100 PRO A CA 1
ATOM 763 C C . PRO A 1 100 ? 7.972 16.345 -20.648 1.00 73.81 100 PRO A C 1
ATOM 765 O O . PRO A 1 100 ? 8.236 17.115 -19.715 1.00 73.81 100 PRO A O 1
ATOM 768 N N . PRO A 1 101 ? 8.750 16.261 -21.744 1.00 71.69 101 PRO A N 1
ATOM 769 C CA . PRO A 1 101 ? 9.975 17.032 -21.875 1.00 71.69 101 PRO A CA 1
ATOM 770 C C . PRO A 1 101 ? 9.694 18.532 -21.696 1.00 71.69 101 PRO A C 1
ATOM 772 O O . PRO A 1 101 ? 8.656 19.025 -22.158 1.00 71.69 101 PRO A O 1
ATOM 775 N N . PRO A 1 102 ? 10.598 19.271 -21.026 1.00 68.12 102 PRO A N 1
ATOM 776 C CA . PRO A 1 102 ? 10.412 20.691 -20.755 1.00 68.12 102 PRO A CA 1
ATOM 777 C C . PRO A 1 102 ? 10.323 21.455 -22.082 1.00 68.12 102 PRO A C 1
ATOM 779 O O . PRO A 1 102 ? 11.327 21.672 -22.753 1.00 68.12 102 PRO A O 1
ATOM 782 N N . GLY A 1 103 ? 9.103 21.822 -22.481 1.00 67.44 103 GLY A N 1
ATOM 783 C CA . GLY A 1 103 ? 8.814 22.484 -23.758 1.00 67.44 103 GLY A CA 1
ATOM 784 C C . GLY A 1 103 ? 7.618 21.908 -24.524 1.00 67.44 103 GLY A C 1
ATOM 785 O O . GLY A 1 103 ? 6.994 22.647 -25.281 1.00 67.44 103 GLY A O 1
ATOM 786 N N . CYS A 1 104 ? 7.226 20.650 -24.286 1.00 63.53 104 CYS A N 1
ATOM 787 C CA . CYS A 1 104 ? 5.990 20.100 -24.856 1.00 63.53 104 CYS A CA 1
ATOM 788 C C . CYS A 1 104 ? 4.793 20.543 -24.012 1.00 63.53 104 CYS A C 1
ATOM 790 O O . CYS A 1 104 ? 4.377 19.891 -23.053 1.00 63.53 104 CYS A O 1
ATOM 792 N N . VAL A 1 105 ? 4.235 21.701 -24.358 1.00 61.47 105 VAL A N 1
ATOM 793 C CA . VAL A 1 105 ? 2.953 22.147 -23.815 1.00 61.47 105 VAL A CA 1
ATOM 794 C C . VAL A 1 105 ? 1.875 21.230 -24.391 1.00 61.47 105 VAL A C 1
ATOM 796 O O . VAL A 1 105 ? 1.774 21.082 -25.606 1.00 61.47 105 VAL A O 1
ATOM 799 N N . ARG A 1 106 ? 1.041 20.641 -23.525 1.00 59.34 106 ARG A N 1
ATOM 800 C CA . ARG A 1 106 ? -0.014 19.638 -23.812 1.00 59.34 106 ARG A CA 1
ATOM 801 C C . ARG A 1 106 ? -1.032 20.017 -24.914 1.00 59.34 106 ARG A C 1
ATOM 803 O O . ARG A 1 106 ? -1.936 19.240 -25.193 1.00 59.34 106 ARG A O 1
ATOM 810 N N . TYR A 1 107 ? -0.915 21.208 -25.500 1.00 57.91 107 TYR A N 1
ATOM 811 C CA . TYR A 1 107 ? -1.803 21.773 -26.515 1.00 57.91 107 TYR A CA 1
ATOM 812 C C . TYR A 1 107 ? -1.168 21.907 -27.911 1.00 57.91 107 TYR A C 1
ATOM 814 O O . TYR A 1 107 ? -1.885 22.183 -28.869 1.00 57.91 107 TYR A O 1
ATOM 822 N N . SER A 1 108 ? 0.147 21.718 -28.067 1.00 52.75 108 SER A N 1
ATOM 823 C CA . SER A 1 108 ? 0.779 21.682 -29.389 1.00 52.75 108 SER A CA 1
ATOM 824 C C . SER A 1 108 ? 1.049 20.235 -29.778 1.00 52.75 108 SER A C 1
ATOM 826 O O . SER A 1 108 ? 1.954 19.608 -29.238 1.00 52.75 108 SER A O 1
ATOM 828 N N . ALA A 1 109 ? 0.283 19.718 -30.736 1.00 53.84 109 ALA A N 1
ATOM 829 C CA . ALA A 1 109 ? 0.416 18.363 -31.277 1.00 53.84 109 ALA A CA 1
ATOM 830 C C . ALA A 1 109 ? 1.719 18.114 -32.075 1.00 53.84 109 ALA A C 1
ATOM 832 O O . ALA A 1 109 ? 1.802 17.133 -32.799 1.00 53.84 109 ALA A O 1
ATOM 833 N N . ASN A 1 110 ? 2.717 18.994 -31.953 1.00 51.44 110 ASN A N 1
ATOM 834 C CA . ASN A 1 110 ? 4.006 18.882 -32.625 1.00 51.44 110 ASN A CA 1
ATOM 835 C C . ASN A 1 110 ? 5.124 18.820 -31.581 1.00 51.44 110 ASN A C 1
ATOM 837 O O . ASN A 1 110 ? 5.851 19.789 -31.361 1.00 51.44 110 ASN A O 1
ATOM 841 N N . CYS A 1 111 ? 5.191 17.657 -30.943 1.00 58.75 111 CYS A N 1
ATOM 842 C CA . CYS A 1 111 ? 6.416 16.989 -30.540 1.00 58.75 111 CYS A CA 1
ATOM 843 C C . CYS A 1 111 ? 6.318 15.582 -31.163 1.00 58.75 111 CYS A C 1
ATOM 845 O O . CYS A 1 111 ? 7.263 15.197 -31.871 1.00 58.75 111 CYS A O 1
#

Radius of gyration: 18.24 Å; chains: 1; bounding box: 36×33×56 Å

Foldseek 3Di:
DLLVVLVVVLCVLVVVLVCCVCPVLVVQCVVCVPVVVSNVVSLVVSLVVLVVSLVVLVVQLVVCVVVVSVSNNVSSVVSNVVSVVVSVVSVVVVCVVPPDPVPPDVPDPPD

Secondary structure (DSSP, 8-state):
--HHHHHHHHHHHHHHHHHIIIIIIHHHHHHTTT-HHHHHHHHHHHHHHHHHHHHHHHHHHHHHHHTT-HHHHHHHHHHHHHHHHHHHHHHHHHHHHTPPPTT--TT----